Protein AF-A0A2D6MRP6-F1 (afdb_monomer_lite)

Radius of gyration: 18.74 Å; chains: 1; bounding box: 34×28×48 Å

Foldseek 3Di:
DQCQLLVNDPQPALQSVCVVVPPDDCVVQVDPVNRVVSVVLSVVNVPDPDSVPRDGDDDDDPVCVVVVLVVVLVVCVPVPVPVSVVSVDDD

Sequence (91 aa):
MNRWVRGQSNDPNATVALDDFRRFPSWMWRNQDVVVFLQWLRAFNDAQHFDEAKVGFYGLDLYSLRASMLAVVSYLDRADPPACRKCAGPD

Secondary structure (DSSP, 8-state):
-HHHHTT----SSHHHHHHT--SS-HHHHSSHHHHHHHHHHHHHHHT-SSGGGSPP-----STTHHHHHHHHHHHHHHH-HHHHHHHS---

pLDDT: mean 84.97, std 11.65, range [47.03, 97.69]

Structure (mmCIF, N/CA/C/O backbone):
data_AF-A0A2D6MRP6-F1
#
_entry.id   AF-A0A2D6MRP6-F1
#
loop_
_atom_site.group_PDB
_atom_site.id
_atom_site.type_symbol
_atom_site.label_atom_id
_atom_site.label_alt_id
_atom_site.label_comp_id
_atom_site.label_asym_id
_atom_site.label_entity_id
_atom_site.label_seq_id
_atom_site.pdbx_PDB_ins_code
_atom_site.Cartn_x
_atom_site.Cartn_y
_atom_site.Cartn_z
_atom_site.occupancy
_atom_site.B_iso_or_equiv
_atom_site.auth_seq_id
_atom_site.auth_comp_id
_atom_site.auth_asym_id
_atom_site.auth_atom_id
_atom_site.pdbx_PDB_model_num
ATOM 1 N N . MET A 1 1 ? -4.545 -3.069 -0.652 1.00 87.69 1 MET A N 1
ATOM 2 C CA . MET A 1 1 ? -3.681 -2.368 0.343 1.00 87.69 1 MET A CA 1
ATOM 3 C C . MET A 1 1 ? -3.904 -0.857 0.470 1.00 87.69 1 MET A C 1
ATOM 5 O O . MET A 1 1 ? -4.586 -0.483 1.409 1.00 87.69 1 MET A O 1
ATOM 9 N N . ASN A 1 2 ? -3.383 0.022 -0.412 1.00 90.81 2 ASN A N 1
ATOM 10 C CA . ASN A 1 2 ? -3.469 1.491 -0.216 1.00 90.81 2 ASN A CA 1
ATOM 11 C C . ASN A 1 2 ? -4.910 1.991 -0.004 1.00 90.81 2 ASN A C 1
ATOM 13 O O . ASN A 1 2 ? -5.209 2.729 0.927 1.00 90.81 2 ASN A O 1
ATOM 17 N N . ARG A 1 3 ? -5.835 1.521 -0.847 1.00 91.69 3 ARG A N 1
ATOM 18 C CA . ARG A 1 3 ? -7.264 1.821 -0.699 1.00 91.69 3 ARG A CA 1
ATOM 19 C C . ARG A 1 3 ? -7.827 1.312 0.623 1.00 91.69 3 ARG A C 1
ATOM 21 O O . ARG A 1 3 ? -8.603 2.014 1.253 1.00 91.69 3 ARG A O 1
ATOM 28 N N . TRP A 1 4 ? -7.420 0.119 1.052 1.00 94.12 4 TRP A N 1
ATOM 29 C CA . TRP A 1 4 ? -7.874 -0.469 2.309 1.00 94.12 4 TRP A CA 1
ATOM 30 C C . TRP A 1 4 ? -7.409 0.350 3.516 1.00 94.12 4 TRP A C 1
ATOM 32 O O . TRP A 1 4 ? -8.249 0.761 4.307 1.00 94.12 4 TRP A O 1
ATOM 42 N N . VAL A 1 5 ? -6.122 0.712 3.609 1.00 95.00 5 VAL A N 1
ATOM 43 C CA . VAL A 1 5 ? -5.623 1.541 4.727 1.00 95.00 5 VAL A CA 1
ATOM 44 C C . VAL A 1 5 ? -6.269 2.930 4.777 1.00 95.00 5 VAL A C 1
ATOM 46 O O . VAL A 1 5 ? -6.335 3.522 5.850 1.00 95.00 5 VAL A O 1
ATOM 49 N N . ARG A 1 6 ? -6.801 3.438 3.655 1.00 95.00 6 ARG A N 1
ATOM 50 C CA . ARG A 1 6 ? -7.551 4.707 3.585 1.00 95.00 6 ARG A CA 1
ATOM 51 C C . ARG A 1 6 ? -9.071 4.564 3.753 1.00 95.00 6 ARG A C 1
ATOM 53 O O . ARG A 1 6 ? -9.758 5.582 3.809 1.00 95.00 6 ARG A O 1
ATOM 60 N N . GLY A 1 7 ? -9.597 3.340 3.836 1.00 92.44 7 GLY A N 1
ATOM 61 C CA . GLY A 1 7 ? -11.030 3.072 4.054 1.00 92.44 7 GLY A CA 1
ATOM 62 C C . GLY A 1 7 ? -11.873 3.111 2.795 1.00 92.44 7 GLY A C 1
ATOM 63 O O . GLY A 1 7 ? -13.075 3.326 2.842 1.00 92.44 7 GLY A O 1
ATOM 64 N N . GLN A 1 8 ? -11.220 2.919 1.657 1.00 92.44 8 GLN A N 1
ATOM 65 C CA . GLN A 1 8 ? -11.784 3.018 0.316 1.00 92.44 8 GLN A CA 1
ATOM 66 C C . GLN A 1 8 ? -11.848 1.640 -0.366 1.00 92.44 8 GLN A C 1
ATOM 68 O O . GLN A 1 8 ? -11.890 1.551 -1.599 1.00 92.44 8 GLN A O 1
ATOM 73 N N . SER A 1 9 ? -11.768 0.559 0.415 1.00 91.69 9 SER A N 1
ATOM 74 C CA . SER A 1 9 ? -11.883 -0.829 -0.038 1.00 91.69 9 SER A CA 1
ATOM 75 C C . SER A 1 9 ? -12.917 -1.572 0.802 1.00 91.69 9 SER A C 1
ATOM 77 O O . SER A 1 9 ? -13.067 -1.272 1.983 1.00 91.69 9 SER A O 1
ATOM 79 N N . ASN A 1 10 ? -13.565 -2.569 0.201 1.00 91.75 10 ASN A N 1
ATOM 80 C CA . ASN A 1 10 ? -14.493 -3.473 0.882 1.00 91.75 10 ASN A CA 1
ATOM 81 C C . ASN A 1 10 ? -13.791 -4.726 1.437 1.00 91.75 10 ASN A C 1
ATOM 83 O O . ASN A 1 10 ? -14.465 -5.637 1.914 1.00 91.75 10 ASN A O 1
ATOM 87 N N . ASP A 1 11 ? -12.455 -4.800 1.361 1.00 92.50 11 ASP A N 1
ATOM 88 C CA . ASP A 1 11 ? -11.716 -5.937 1.913 1.00 92.50 11 ASP A CA 1
ATOM 89 C C . ASP A 1 11 ? -11.942 -6.013 3.435 1.00 92.50 11 ASP A C 1
ATOM 91 O O . ASP A 1 11 ? -11.741 -5.019 4.143 1.00 92.50 11 ASP A O 1
ATOM 95 N N . PRO A 1 12 ? -12.318 -7.183 3.976 1.00 91.94 12 PRO A N 1
ATOM 96 C CA . PRO A 1 12 ? -12.727 -7.305 5.373 1.00 91.94 12 PRO A CA 1
ATOM 97 C C . PRO A 1 12 ? -11.563 -7.168 6.363 1.00 91.94 12 PRO A C 1
ATOM 99 O O . PRO A 1 12 ? -11.790 -6.899 7.539 1.00 91.94 12 PRO A O 1
ATOM 102 N N . ASN A 1 13 ? -10.315 -7.381 5.931 1.00 91.00 13 ASN A N 1
ATOM 103 C CA . ASN A 1 13 ? -9.132 -7.278 6.785 1.00 91.00 13 ASN A CA 1
ATOM 104 C C . ASN A 1 13 ? -7.841 -7.078 5.969 1.00 91.00 13 ASN A C 1
ATOM 106 O O . ASN A 1 13 ? -7.824 -7.235 4.747 1.00 91.00 13 ASN A O 1
ATOM 110 N N . ALA A 1 14 ? -6.748 -6.764 6.675 1.00 89.75 14 ALA A N 1
ATOM 111 C CA . ALA A 1 14 ? -5.430 -6.527 6.085 1.00 89.75 14 ALA A CA 1
ATOM 112 C C . ALA A 1 14 ? -4.901 -7.729 5.285 1.00 89.75 14 ALA A C 1
ATOM 114 O O . ALA A 1 14 ? -4.271 -7.529 4.250 1.00 89.75 14 ALA A O 1
ATOM 115 N N . THR A 1 15 ? -5.168 -8.960 5.732 1.00 89.19 15 THR A N 1
ATOM 116 C CA . THR A 1 15 ? -4.726 -10.185 5.050 1.00 89.19 15 THR A CA 1
ATOM 117 C C . THR A 1 15 ? -5.381 -10.319 3.678 1.00 89.19 15 THR A C 1
ATOM 119 O O . THR A 1 15 ? -4.678 -10.509 2.691 1.00 89.19 15 THR A O 1
ATOM 122 N N . VAL A 1 16 ? -6.701 -10.124 3.581 1.00 88.69 16 VAL A N 1
ATOM 123 C CA . VAL A 1 16 ? -7.411 -10.130 2.289 1.00 88.69 16 VAL A CA 1
ATOM 124 C C . VAL A 1 16 ? -6.946 -8.966 1.415 1.00 88.69 16 VAL A C 1
ATOM 126 O O . VAL A 1 16 ? -6.649 -9.155 0.240 1.00 88.69 16 VAL A O 1
ATOM 129 N N . ALA A 1 17 ? -6.758 -7.778 1.995 1.00 87.94 17 ALA A N 1
ATOM 130 C CA . ALA A 1 17 ? -6.241 -6.620 1.265 1.00 87.94 17 ALA A CA 1
ATOM 131 C C . ALA A 1 17 ? -4.804 -6.807 0.724 1.00 87.94 17 ALA A C 1
ATOM 133 O O . ALA A 1 17 ? -4.383 -6.028 -0.144 1.00 87.94 17 ALA A O 1
ATOM 134 N N . LEU A 1 18 ? -4.051 -7.775 1.265 1.00 85.69 18 LEU A N 1
ATOM 135 C CA . LEU A 1 18 ? -2.706 -8.197 0.857 1.00 85.69 18 LEU A CA 1
ATOM 136 C C . LEU A 1 18 ? -2.719 -9.331 -0.185 1.00 85.69 18 LEU A C 1
ATOM 138 O O . LEU A 1 18 ? -1.724 -9.507 -0.888 1.00 85.69 18 LEU A O 1
ATOM 142 N N . ASP A 1 19 ? -3.811 -10.087 -0.320 1.00 83.38 19 ASP A N 1
ATOM 143 C CA . ASP A 1 19 ? -3.894 -11.250 -1.220 1.00 83.38 19 ASP A CA 1
ATOM 144 C C . ASP A 1 19 ? -3.871 -10.885 -2.708 1.00 83.38 19 ASP A C 1
ATOM 146 O O . ASP A 1 19 ? -3.432 -11.688 -3.543 1.00 83.38 19 ASP A O 1
ATOM 150 N N . ASP A 1 20 ? -4.272 -9.658 -3.037 1.00 74.25 20 ASP A N 1
ATOM 151 C CA . ASP A 1 20 ? -4.138 -9.087 -4.380 1.00 74.25 20 ASP A CA 1
ATOM 152 C C . ASP A 1 20 ? -2.673 -8.794 -4.743 1.00 74.25 20 ASP A C 1
ATOM 154 O O . ASP A 1 20 ? -2.320 -8.630 -5.914 1.00 74.25 20 ASP A O 1
ATOM 158 N N . PHE A 1 21 ? -1.772 -8.775 -3.757 1.00 73.69 21 PHE A N 1
ATOM 159 C CA . PHE A 1 21 ? -0.355 -8.502 -3.956 1.00 73.69 21 PHE A CA 1
ATOM 160 C C . PHE A 1 21 ? 0.441 -9.777 -4.242 1.00 73.69 21 PHE A C 1
ATOM 162 O O . PHE A 1 21 ? 1.237 -10.257 -3.437 1.00 73.69 21 PHE A O 1
ATOM 169 N N . ARG A 1 22 ? 0.213 -10.347 -5.429 1.00 70.62 22 ARG A N 1
ATOM 170 C CA . ARG A 1 22 ? 0.812 -11.630 -5.852 1.00 70.62 22 ARG A CA 1
ATOM 171 C C . ARG A 1 22 ? 2.119 -11.504 -6.622 1.00 70.62 22 ARG A C 1
ATOM 173 O O . ARG A 1 22 ? 2.799 -12.498 -6.843 1.00 70.62 22 ARG A O 1
ATOM 180 N N . ARG A 1 23 ? 2.461 -10.292 -7.063 1.00 70.94 23 ARG A N 1
ATOM 181 C CA . ARG A 1 23 ? 3.629 -10.047 -7.922 1.00 70.94 23 ARG A CA 1
ATOM 182 C C . ARG A 1 23 ? 4.960 -10.148 -7.173 1.00 70.94 23 ARG A C 1
ATOM 184 O O . ARG A 1 23 ? 6.005 -10.243 -7.806 1.00 70.94 23 ARG A O 1
ATOM 191 N N . PHE A 1 24 ? 4.905 -10.139 -5.845 1.00 68.38 24 PHE A N 1
ATOM 192 C CA . PHE A 1 24 ? 6.063 -10.184 -4.971 1.00 68.38 24 PHE A CA 1
ATOM 193 C C . PHE A 1 24 ? 6.105 -11.476 -4.172 1.00 68.38 24 PHE A C 1
ATOM 195 O O . PHE A 1 24 ? 5.051 -12.036 -3.855 1.00 68.38 24 PHE A O 1
ATOM 202 N N . PRO A 1 25 ? 7.307 -11.921 -3.780 1.00 70.06 25 PRO A N 1
ATOM 203 C CA . PRO A 1 25 ? 7.431 -13.021 -2.847 1.00 70.06 25 PRO A CA 1
ATOM 204 C C . PRO A 1 25 ? 6.664 -12.737 -1.553 1.00 70.06 25 PRO A C 1
ATOM 206 O O . PRO A 1 25 ? 6.769 -11.652 -0.973 1.00 70.06 25 PRO A O 1
ATOM 209 N N . SER A 1 26 ? 5.919 -13.735 -1.080 1.00 73.44 26 SER A N 1
ATOM 210 C CA . SER A 1 26 ? 5.127 -13.628 0.148 1.00 73.44 26 SER A CA 1
ATOM 211 C C . SER A 1 26 ? 5.982 -13.278 1.364 1.00 73.44 26 SER A C 1
ATOM 213 O O . SER A 1 26 ? 5.540 -12.492 2.195 1.00 73.44 26 SER A O 1
ATOM 215 N N . TRP A 1 27 ? 7.222 -13.773 1.434 1.00 76.50 27 TRP A N 1
ATOM 216 C CA . TRP A 1 27 ? 8.144 -13.483 2.537 1.00 76.50 27 TRP A CA 1
ATOM 217 C C . TRP A 1 27 ? 8.413 -11.982 2.722 1.00 76.50 27 TRP A C 1
ATOM 219 O O . TRP A 1 27 ? 8.618 -11.531 3.846 1.00 76.50 27 TRP A O 1
ATOM 229 N N . MET A 1 28 ? 8.369 -11.199 1.640 1.00 76.19 28 MET A N 1
ATOM 230 C CA . MET A 1 28 ? 8.729 -9.781 1.670 1.00 76.19 28 MET A CA 1
ATOM 231 C C . MET A 1 28 ? 7.573 -8.885 2.128 1.00 76.19 28 MET A C 1
ATOM 233 O O . MET A 1 28 ? 7.802 -7.921 2.848 1.00 76.19 28 MET A O 1
ATOM 237 N N . TRP A 1 29 ? 6.336 -9.205 1.736 1.00 79.94 29 TRP A N 1
ATOM 238 C CA . TRP A 1 29 ? 5.183 -8.317 1.966 1.00 79.94 29 TRP A CA 1
ATOM 239 C C . TRP A 1 29 ? 3.969 -8.987 2.606 1.00 79.94 29 TRP A C 1
ATOM 241 O O . TRP A 1 29 ? 3.168 -8.312 3.240 1.00 79.94 29 TRP A O 1
ATOM 251 N N . ARG A 1 30 ? 3.800 -10.302 2.456 1.00 86.06 30 ARG A N 1
ATOM 252 C CA . ARG A 1 30 ? 2.666 -11.062 3.008 1.00 86.06 30 ARG A CA 1
ATOM 253 C C . ARG A 1 30 ? 3.102 -11.823 4.259 1.00 86.06 30 ARG A C 1
ATOM 255 O O . ARG A 1 30 ? 2.891 -13.028 4.370 1.00 86.06 30 ARG A O 1
ATOM 262 N N . ASN A 1 31 ? 3.746 -11.108 5.174 1.00 88.62 31 ASN A N 1
ATOM 263 C CA . ASN A 1 31 ? 4.167 -11.617 6.475 1.00 88.62 31 ASN A CA 1
ATOM 264 C C . ASN A 1 31 ? 3.348 -10.968 7.604 1.00 88.62 31 ASN A C 1
ATOM 266 O O . ASN A 1 31 ? 2.617 -9.997 7.389 1.00 88.62 31 ASN A O 1
ATOM 270 N N . GLN A 1 32 ? 3.461 -11.532 8.807 1.00 91.06 32 GLN A N 1
ATOM 271 C CA . GLN A 1 32 ? 2.686 -11.093 9.965 1.00 91.06 32 GLN A CA 1
ATOM 272 C C . GLN A 1 32 ? 2.993 -9.642 10.358 1.00 91.06 32 GLN A C 1
ATOM 274 O O . GLN A 1 32 ? 2.073 -8.907 10.713 1.00 91.06 32 GLN A O 1
ATOM 279 N N . ASP A 1 33 ? 4.248 -9.208 10.242 1.00 92.88 33 ASP A N 1
ATOM 280 C CA . ASP A 1 33 ? 4.655 -7.851 10.613 1.00 92.88 33 ASP A CA 1
ATOM 281 C C . ASP A 1 33 ? 3.982 -6.806 9.719 1.00 92.88 33 ASP A C 1
ATOM 283 O O . ASP A 1 33 ? 3.444 -5.814 10.211 1.00 92.88 33 ASP A O 1
ATOM 287 N N . VAL A 1 34 ? 3.918 -7.058 8.406 1.00 91.81 34 VAL A N 1
ATOM 288 C CA . VAL A 1 34 ? 3.211 -6.178 7.465 1.00 91.81 34 VAL A CA 1
ATOM 289 C C . VAL A 1 34 ? 1.706 -6.183 7.731 1.00 91.81 34 VAL A C 1
ATOM 291 O O . VAL A 1 34 ? 1.083 -5.125 7.685 1.00 91.81 34 VAL A O 1
ATOM 294 N N . VAL A 1 35 ? 1.105 -7.331 8.063 1.00 93.38 35 VAL A N 1
ATOM 295 C CA . VAL A 1 35 ? -0.320 -7.397 8.444 1.00 93.38 35 VAL A CA 1
ATOM 296 C C . VAL A 1 35 ? -0.600 -6.510 9.660 1.00 93.38 35 VAL A C 1
ATOM 298 O O . VAL A 1 35 ? -1.518 -5.688 9.616 1.00 93.38 35 VAL A O 1
ATOM 301 N N . VAL A 1 36 ? 0.201 -6.643 10.721 1.00 95.75 36 VAL A N 1
ATOM 302 C CA . VAL A 1 36 ? 0.062 -5.853 11.955 1.00 95.75 36 VAL A CA 1
ATOM 303 C C . VAL A 1 36 ? 0.273 -4.367 11.673 1.00 95.75 36 VAL A C 1
ATOM 305 O O . VAL A 1 36 ? -0.518 -3.532 12.114 1.00 95.75 36 VAL A O 1
ATOM 308 N N . PHE A 1 37 ? 1.285 -4.028 10.877 1.00 95.44 37 PHE A N 1
ATOM 309 C CA . PHE A 1 37 ? 1.544 -2.652 10.471 1.00 95.44 37 PHE A CA 1
ATOM 310 C C . PHE A 1 37 ? 0.364 -2.039 9.703 1.00 95.44 37 PHE A C 1
ATOM 312 O O . PHE A 1 37 ? -0.065 -0.929 10.016 1.00 95.44 37 PHE A O 1
ATOM 319 N N . LEU A 1 38 ? -0.207 -2.757 8.730 1.00 94.88 38 LEU A N 1
ATOM 320 C CA . LEU A 1 38 ? -1.353 -2.270 7.960 1.00 94.88 38 LEU A CA 1
ATOM 321 C C . LEU A 1 38 ? -2.597 -2.089 8.841 1.00 94.88 38 LEU A C 1
ATOM 323 O O . LEU A 1 38 ? -3.332 -1.122 8.646 1.00 94.88 38 LEU A O 1
ATOM 327 N N . GLN A 1 39 ? -2.831 -2.974 9.815 1.00 96.06 39 GLN A N 1
ATOM 328 C CA . GLN A 1 39 ? -3.923 -2.826 10.786 1.00 96.06 39 GLN A CA 1
ATOM 329 C C . GLN A 1 39 ? -3.755 -1.569 11.644 1.00 96.06 39 GLN A C 1
ATOM 331 O O . GLN A 1 39 ? -4.702 -0.796 11.793 1.00 96.06 39 GLN A O 1
ATOM 336 N N . TRP A 1 40 ? -2.549 -1.332 12.161 1.00 97.69 40 TRP A N 1
ATOM 337 C CA . TRP A 1 40 ? -2.243 -0.108 12.895 1.00 97.69 40 TRP A CA 1
ATOM 338 C C . TRP A 1 40 ? -2.434 1.137 12.019 1.00 97.69 40 TRP A C 1
ATOM 340 O O . TRP A 1 40 ? -3.098 2.086 12.431 1.00 97.69 40 TRP A O 1
ATOM 350 N N . LEU A 1 41 ? -1.926 1.113 10.784 1.00 97.44 41 LEU A N 1
ATOM 351 C CA . LEU A 1 41 ? -2.030 2.234 9.849 1.00 97.44 41 LEU A CA 1
ATOM 352 C C . LEU A 1 41 ? -3.486 2.539 9.478 1.00 97.44 41 LEU A C 1
ATOM 354 O O . LEU A 1 41 ? -3.866 3.703 9.354 1.00 97.44 41 LEU A O 1
ATOM 358 N N . ARG A 1 42 ? -4.318 1.501 9.335 1.00 97.00 42 ARG A N 1
ATOM 359 C CA . ARG A 1 42 ? -5.763 1.637 9.128 1.00 97.00 42 ARG A CA 1
ATOM 360 C C . ARG A 1 42 ? -6.412 2.393 10.287 1.00 97.00 42 ARG A C 1
ATOM 362 O O . ARG A 1 42 ? -7.093 3.383 10.039 1.00 97.00 42 ARG A O 1
ATOM 369 N N . ALA A 1 43 ? -6.153 1.968 11.524 1.00 97.19 43 ALA A N 1
ATOM 370 C CA . ALA A 1 43 ? -6.687 2.622 12.718 1.00 97.19 43 ALA A CA 1
ATOM 371 C C . ALA A 1 43 ? -6.185 4.070 12.859 1.00 97.19 43 ALA A C 1
ATOM 373 O O . ALA A 1 43 ? -6.962 4.970 13.168 1.00 97.19 43 ALA A O 1
ATOM 374 N N . PHE A 1 44 ? -4.903 4.311 12.568 1.00 97.69 44 PHE A N 1
ATOM 375 C CA . PHE A 1 44 ? -4.321 5.652 12.554 1.00 97.69 44 PHE A CA 1
ATOM 376 C C . PHE A 1 44 ? -5.012 6.576 11.539 1.00 97.69 44 PHE A C 1
ATOM 378 O O . PHE A 1 44 ? -5.317 7.725 11.857 1.00 97.69 44 PHE A O 1
ATOM 385 N N . ASN A 1 45 ? -5.281 6.077 10.329 1.00 97.44 45 ASN A N 1
ATOM 386 C CA . ASN A 1 45 ? -5.967 6.828 9.278 1.00 97.44 45 ASN A CA 1
ATOM 387 C C . ASN A 1 45 ? -7.446 7.078 9.588 1.00 97.44 45 ASN A C 1
ATOM 389 O O . ASN A 1 45 ? -7.970 8.123 9.212 1.00 97.44 45 ASN A O 1
ATOM 393 N N . ASP A 1 46 ? -8.119 6.145 10.259 1.00 95.94 46 ASP A N 1
ATOM 394 C CA . ASP A 1 46 ? -9.516 6.314 10.675 1.00 95.94 46 ASP A CA 1
ATOM 395 C C . ASP A 1 46 ? -9.678 7.360 11.788 1.00 95.94 46 ASP A C 1
ATOM 397 O O . ASP A 1 46 ? -10.744 7.955 11.914 1.00 95.94 46 ASP A O 1
ATOM 401 N N . ALA A 1 47 ? -8.617 7.639 12.552 1.00 96.75 47 ALA A N 1
ATOM 402 C CA . ALA A 1 47 ? -8.588 8.730 13.525 1.00 96.75 47 ALA A CA 1
ATOM 403 C C . ALA A 1 47 ? -8.366 10.121 12.892 1.00 96.75 47 ALA A C 1
ATOM 405 O O . ALA A 1 47 ? -8.475 11.129 13.589 1.00 96.75 47 ALA A O 1
ATOM 406 N N . GLN A 1 48 ? -8.045 10.204 11.594 1.00 96.06 48 GLN A N 1
ATOM 407 C CA . GLN A 1 48 ? -7.852 11.485 10.911 1.00 96.06 48 GLN A CA 1
ATOM 408 C C . GLN A 1 48 ? -9.195 12.093 10.496 1.00 96.06 48 GLN A C 1
ATOM 410 O O . GLN A 1 48 ? -10.038 11.424 9.901 1.00 96.06 48 GLN A O 1
ATOM 415 N N . HIS A 1 49 ? -9.370 13.391 10.753 1.00 90.50 49 HIS A N 1
ATOM 416 C CA . HIS A 1 49 ? -10.604 14.111 10.417 1.00 90.50 49 HIS A CA 1
ATOM 417 C C . HIS A 1 49 ? -10.767 14.402 8.920 1.00 90.50 49 HIS A C 1
ATOM 419 O O . HIS A 1 49 ? -11.892 14.550 8.448 1.00 90.50 49 HIS A O 1
ATOM 425 N N . PHE A 1 50 ? -9.658 14.492 8.183 1.00 92.25 50 PHE A N 1
ATOM 426 C CA . PHE A 1 50 ? -9.633 14.864 6.769 1.00 92.25 50 PHE A CA 1
ATOM 427 C C . PHE A 1 50 ? -8.975 13.767 5.933 1.00 92.25 50 PHE A C 1
ATOM 429 O O . PHE A 1 50 ? -7.995 13.148 6.357 1.00 92.25 50 PHE A O 1
ATOM 436 N N . ASP A 1 51 ? -9.487 13.541 4.726 1.00 89.38 51 ASP A N 1
ATOM 437 C CA . ASP A 1 51 ? -8.994 12.485 3.836 1.00 89.38 51 ASP A CA 1
ATOM 438 C C . ASP A 1 51 ? -7.583 12.766 3.295 1.00 89.38 51 ASP A C 1
ATOM 440 O O . ASP A 1 51 ? -6.847 11.827 2.966 1.00 89.38 51 ASP A O 1
ATOM 444 N N . GLU A 1 52 ? -7.192 14.038 3.222 1.00 92.31 52 GLU A N 1
ATOM 445 C CA . GLU A 1 52 ? -5.864 14.511 2.827 1.00 92.31 52 GLU A CA 1
ATOM 446 C C . GLU A 1 52 ? -4.806 14.236 3.901 1.00 92.31 52 GLU A C 1
ATOM 448 O O . GLU A 1 52 ? -3.629 14.092 3.580 1.00 92.31 52 GL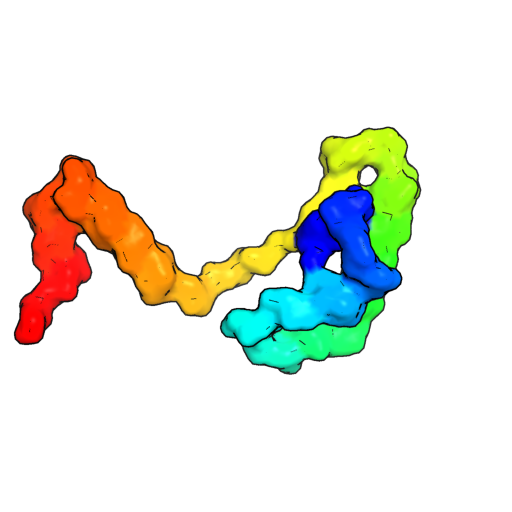U A O 1
ATOM 453 N N . ALA A 1 53 ? -5.220 14.123 5.166 1.00 92.25 53 ALA A N 1
ATOM 454 C CA . ALA A 1 53 ? -4.336 13.786 6.279 1.00 92.25 53 ALA A CA 1
ATOM 455 C C . ALA A 1 53 ? -4.062 12.274 6.383 1.00 92.25 53 ALA A C 1
ATOM 457 O O . ALA A 1 53 ? -3.157 11.855 7.106 1.00 92.25 53 ALA A O 1
ATOM 458 N N . LYS A 1 54 ? -4.821 11.438 5.659 1.00 96.62 54 LYS A N 1
ATOM 459 C CA . LYS A 1 54 ? -4.634 9.983 5.666 1.00 96.62 54 LYS A CA 1
ATOM 460 C C . LYS A 1 54 ? -3.360 9.591 4.925 1.00 96.62 54 LYS A C 1
ATOM 462 O O . LYS A 1 54 ? -3.164 9.914 3.753 1.00 96.62 54 LYS A O 1
ATOM 467 N N . VAL A 1 55 ? -2.540 8.793 5.592 1.00 96.69 55 VAL A N 1
ATOM 468 C CA . VAL A 1 55 ? -1.281 8.271 5.072 1.00 96.69 55 VAL A CA 1
ATOM 469 C C . VAL A 1 55 ? -1.554 7.165 4.055 1.00 96.69 55 VAL A C 1
ATOM 471 O O . VAL A 1 55 ? -2.306 6.220 4.310 1.00 96.69 55 VAL A O 1
ATOM 474 N N . GLY A 1 56 ? -0.927 7.279 2.886 1.00 93.69 56 GLY A N 1
ATOM 475 C CA . GLY A 1 56 ? -0.946 6.234 1.869 1.00 93.69 56 GLY A CA 1
ATOM 476 C C . GLY A 1 56 ? 0.160 5.199 2.074 1.00 93.69 56 GLY A C 1
ATOM 477 O O . GLY A 1 56 ? 1.212 5.495 2.634 1.00 93.69 56 GLY A O 1
ATOM 478 N N . PHE A 1 57 ? -0.071 3.987 1.576 1.00 90.75 57 PHE A N 1
ATOM 479 C CA . PHE A 1 57 ? 0.908 2.902 1.580 1.00 90.75 57 PHE A CA 1
ATOM 480 C C . PHE A 1 57 ? 1.244 2.504 0.144 1.00 90.75 57 PHE A C 1
ATOM 482 O O . PHE A 1 57 ? 0.399 1.959 -0.572 1.00 90.75 57 PHE A O 1
ATOM 489 N N . TYR A 1 58 ? 2.480 2.776 -0.271 1.00 84.44 58 TYR A N 1
ATOM 490 C CA . TYR A 1 58 ? 2.943 2.576 -1.641 1.00 84.44 58 TYR A CA 1
ATOM 491 C C . TYR A 1 58 ? 4.223 1.746 -1.639 1.00 84.44 58 TYR A C 1
ATOM 493 O O . TYR A 1 58 ? 5.210 2.116 -1.009 1.00 84.44 58 TYR A O 1
ATOM 501 N N . GLY A 1 59 ? 4.209 0.627 -2.362 1.00 76.19 59 GLY A N 1
ATOM 502 C CA . GLY A 1 59 ? 5.428 -0.110 -2.668 1.00 76.19 59 GLY A CA 1
ATOM 503 C C . GLY A 1 59 ? 6.153 0.574 -3.823 1.00 76.19 59 GLY A C 1
ATOM 504 O O . GLY A 1 59 ? 5.606 0.655 -4.922 1.00 76.19 59 GLY A O 1
ATOM 505 N N . LEU A 1 6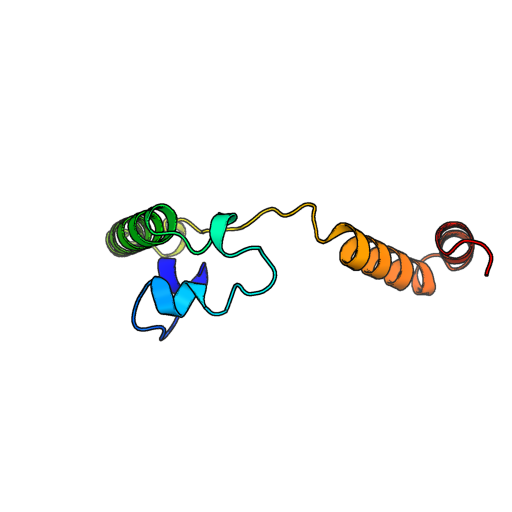0 ? 7.365 1.066 -3.579 1.00 70.19 60 LEU A N 1
ATOM 506 C CA . LEU A 1 60 ? 8.299 1.434 -4.639 1.00 70.19 60 LEU A CA 1
ATOM 507 C C . LEU A 1 60 ? 9.105 0.192 -4.982 1.00 70.19 60 LEU A C 1
ATOM 509 O O . LEU A 1 60 ? 9.812 -0.346 -4.133 1.00 70.19 60 LEU A O 1
ATOM 513 N N . ASP A 1 61 ? 8.957 -0.278 -6.212 1.00 67.00 61 ASP A N 1
ATOM 514 C CA . ASP A 1 61 ? 9.583 -1.509 -6.653 1.00 67.00 61 ASP A CA 1
ATOM 515 C C . ASP A 1 61 ? 10.521 -1.285 -7.840 1.00 67.00 61 ASP A C 1
ATOM 517 O O . ASP A 1 61 ? 10.171 -0.614 -8.809 1.00 67.00 61 ASP A O 1
ATOM 521 N N . LEU A 1 62 ? 11.704 -1.894 -7.765 1.00 54.41 62 LEU A N 1
ATOM 522 C CA . LEU A 1 62 ? 12.690 -1.962 -8.842 1.00 54.41 62 LEU A CA 1
ATOM 523 C C . LEU A 1 62 ? 12.521 -3.225 -9.712 1.00 54.41 62 LEU A C 1
ATOM 525 O O . LEU A 1 62 ? 13.063 -3.283 -10.815 1.00 54.41 62 LEU A O 1
ATOM 529 N N . TYR A 1 63 ? 11.730 -4.218 -9.284 1.00 55.44 63 TYR A N 1
ATOM 530 C CA . TYR A 1 63 ? 11.472 -5.452 -10.037 1.00 55.44 63 TYR A CA 1
ATOM 531 C C . TYR A 1 63 ? 10.503 -5.270 -11.218 1.00 55.44 63 TYR A C 1
ATOM 533 O O . TYR A 1 63 ? 10.346 -6.180 -12.036 1.00 55.44 63 TYR A O 1
ATOM 541 N N . SER A 1 64 ? 9.917 -4.081 -11.409 1.00 58.31 64 SER A N 1
ATOM 542 C CA . SER A 1 64 ? 9.176 -3.756 -12.631 1.00 58.31 64 SER A CA 1
ATOM 543 C C . SER A 1 64 ? 10.066 -3.325 -13.796 1.00 58.31 64 SER A C 1
ATOM 545 O O . SER A 1 64 ? 9.512 -2.971 -14.833 1.00 58.31 64 SER A O 1
ATOM 547 N N . LEU A 1 65 ? 11.403 -3.365 -13.677 1.00 66.25 65 LEU A N 1
ATOM 548 C CA . LEU A 1 65 ? 12.342 -2.848 -14.683 1.00 66.25 65 LEU A CA 1
ATOM 549 C C . LEU A 1 65 ? 11.975 -3.255 -16.118 1.00 66.25 65 LEU A C 1
ATOM 551 O O . LEU A 1 65 ? 11.936 -2.402 -16.996 1.00 66.25 65 LEU A O 1
ATOM 555 N N . ARG A 1 66 ? 11.609 -4.524 -16.353 1.00 68.31 66 A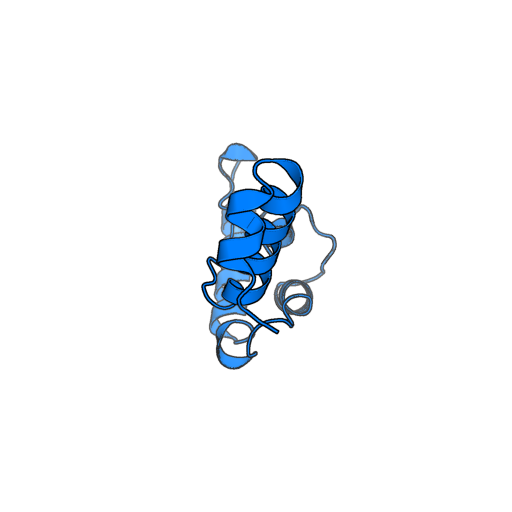RG A N 1
ATOM 556 C CA . ARG A 1 66 ? 11.169 -4.998 -17.678 1.00 68.31 66 ARG A CA 1
ATOM 557 C C . ARG A 1 66 ? 9.874 -4.327 -18.148 1.00 68.31 66 ARG A C 1
ATOM 559 O O . ARG A 1 66 ? 9.791 -3.907 -19.295 1.00 68.31 66 ARG A O 1
ATOM 566 N N . ALA A 1 67 ? 8.865 -4.222 -17.286 1.00 71.44 67 ALA A N 1
ATOM 567 C CA . ALA A 1 67 ? 7.608 -3.553 -17.627 1.00 71.44 67 ALA A CA 1
ATOM 568 C C . ALA A 1 67 ? 7.807 -2.040 -17.823 1.00 71.44 67 ALA A C 1
ATOM 570 O O . ALA A 1 67 ? 7.242 -1.463 -18.747 1.00 71.44 67 ALA A O 1
ATOM 571 N N . SER A 1 68 ? 8.653 -1.416 -17.003 1.00 77.19 68 SER A N 1
ATOM 572 C CA . SER A 1 68 ? 9.025 -0.006 -17.119 1.00 77.19 68 SER A CA 1
ATOM 573 C C . SER A 1 68 ? 9.807 0.266 -18.408 1.00 77.19 68 SER A C 1
A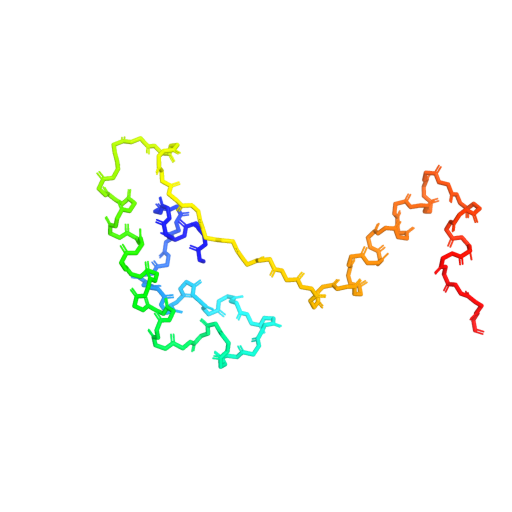TOM 575 O O . SER A 1 68 ? 9.503 1.226 -19.109 1.00 77.19 68 SER A O 1
ATOM 577 N N . MET A 1 69 ? 10.752 -0.605 -18.779 1.00 81.44 69 MET A N 1
ATOM 578 C CA . MET A 1 69 ? 11.466 -0.532 -20.060 1.00 81.44 69 MET A CA 1
ATOM 579 C C . MET A 1 69 ? 10.506 -0.661 -21.244 1.00 81.44 69 MET A C 1
ATOM 581 O O . MET A 1 69 ? 10.565 0.155 -22.157 1.00 81.44 69 MET A O 1
ATOM 585 N N . LEU A 1 70 ? 9.581 -1.628 -21.217 1.00 84.19 70 LEU A N 1
ATOM 586 C CA . LEU A 1 70 ? 8.581 -1.789 -22.279 1.00 84.19 70 LEU A CA 1
ATOM 587 C C . LEU A 1 70 ? 7.662 -0.567 -22.403 1.00 84.19 70 LEU A C 1
ATOM 589 O O . LEU A 1 70 ? 7.338 -0.161 -23.516 1.00 84.19 70 LEU A O 1
ATOM 593 N N . ALA A 1 71 ? 7.270 0.046 -21.284 1.00 85.88 71 ALA A N 1
ATOM 594 C CA . ALA A 1 71 ? 6.471 1.268 -21.299 1.00 85.88 71 ALA A CA 1
ATOM 595 C C . ALA A 1 71 ? 7.225 2.437 -21.956 1.00 85.88 71 ALA A C 1
ATOM 597 O O . ALA A 1 71 ? 6.647 3.159 -22.769 1.00 85.88 71 ALA A O 1
ATOM 598 N N . VAL A 1 72 ? 8.521 2.590 -21.661 1.00 88.06 72 VAL A N 1
ATOM 599 C CA . VAL A 1 72 ? 9.382 3.600 -22.298 1.00 88.06 72 VAL A CA 1
ATOM 600 C C . VAL A 1 72 ? 9.545 3.322 -23.793 1.00 88.06 72 VAL A C 1
ATOM 602 O O . VAL A 1 72 ? 9.354 4.229 -24.598 1.00 88.06 72 VAL A O 1
ATOM 605 N N . VAL A 1 73 ? 9.823 2.077 -24.189 1.00 88.06 73 VAL A N 1
ATOM 606 C CA . VAL A 1 73 ? 9.946 1.691 -25.607 1.00 88.06 73 VAL A CA 1
ATOM 607 C C . VAL A 1 73 ? 8.636 1.947 -26.366 1.00 88.06 73 VAL A C 1
ATOM 609 O O . VAL A 1 73 ? 8.655 2.556 -27.430 1.00 88.06 73 VAL A O 1
ATOM 612 N N . SER A 1 74 ? 7.483 1.590 -25.792 1.00 88.69 74 SER A N 1
ATOM 613 C CA . SER A 1 74 ? 6.160 1.833 -26.396 1.00 88.69 74 SER A CA 1
ATOM 614 C C . SER A 1 74 ? 5.799 3.322 -26.510 1.00 88.69 74 SER A C 1
ATOM 616 O O . SER A 1 74 ? 5.036 3.733 -27.390 1.00 88.69 74 SER A O 1
ATOM 618 N N . TYR A 1 75 ? 6.323 4.160 -25.616 1.00 90.19 75 TYR A N 1
ATOM 619 C CA . TYR A 1 75 ? 6.212 5.608 -25.755 1.00 90.19 75 TYR A CA 1
ATOM 620 C C . TYR A 1 75 ? 7.100 6.127 -26.895 1.00 90.19 75 TYR A C 1
ATOM 622 O O 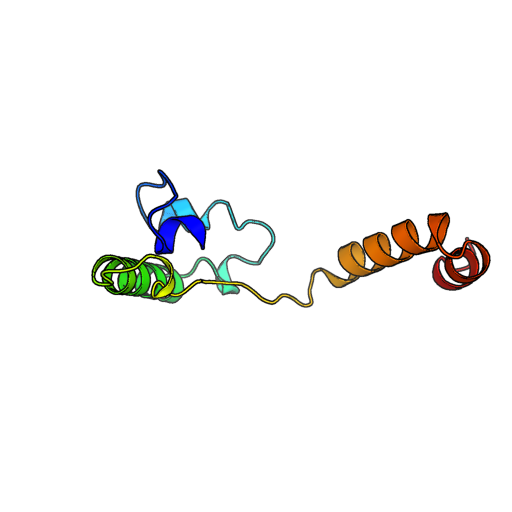. TYR A 1 75 ? 6.621 6.876 -27.750 1.00 90.19 75 TYR A O 1
ATOM 630 N N . LEU A 1 76 ? 8.364 5.692 -26.942 1.00 90.69 76 LEU A N 1
ATOM 631 C CA . LEU A 1 76 ? 9.315 6.096 -27.978 1.00 90.69 76 LEU A CA 1
ATOM 632 C C . LEU A 1 76 ? 8.862 5.678 -29.379 1.00 90.69 76 LEU A C 1
ATOM 634 O O . LEU A 1 76 ? 9.077 6.433 -30.314 1.00 90.69 76 LEU A O 1
ATOM 638 N N . ASP A 1 77 ? 8.161 4.556 -29.533 1.00 89.31 77 ASP A N 1
ATOM 639 C CA . ASP A 1 77 ? 7.593 4.139 -30.823 1.00 89.31 77 ASP A CA 1
ATOM 640 C C . ASP A 1 77 ? 6.704 5.217 -31.477 1.00 89.31 77 ASP A C 1
ATOM 642 O O . ASP A 1 77 ? 6.673 5.364 -32.695 1.00 89.31 77 ASP A O 1
ATOM 646 N N . ARG A 1 78 ? 6.028 6.035 -30.660 1.00 90.94 78 ARG A N 1
ATOM 647 C CA . ARG A 1 78 ? 5.151 7.120 -31.128 1.00 90.94 78 ARG A CA 1
ATOM 648 C C . ARG A 1 78 ? 5.827 8.486 -31.118 1.00 90.94 78 ARG A C 1
ATOM 650 O O . ARG A 1 78 ? 5.558 9.299 -31.996 1.00 90.94 78 ARG A O 1
ATOM 657 N N . ALA A 1 79 ? 6.657 8.756 -30.113 1.00 93.19 79 ALA A N 1
ATOM 658 C CA . ALA A 1 79 ? 7.259 10.071 -29.902 1.00 93.19 79 ALA A CA 1
ATOM 659 C C . ALA A 1 79 ? 8.595 10.263 -30.646 1.00 93.19 79 ALA A C 1
ATOM 661 O O . ALA A 1 79 ? 8.881 11.369 -31.095 1.00 93.19 79 ALA A O 1
ATOM 662 N N . ASP A 1 80 ? 9.405 9.204 -30.770 1.00 92.31 80 ASP A N 1
ATOM 663 C CA . ASP A 1 80 ? 10.726 9.207 -31.418 1.00 92.31 80 ASP A CA 1
ATOM 664 C C . ASP A 1 80 ? 11.084 7.791 -31.939 1.00 92.31 80 ASP A C 1
ATOM 666 O O . ASP A 1 80 ? 11.820 7.028 -31.293 1.00 92.31 80 ASP A O 1
ATOM 670 N N . PRO A 1 81 ? 10.557 7.404 -33.120 1.00 87.56 81 PRO A N 1
ATOM 671 C CA . PRO A 1 81 ? 10.790 6.079 -33.697 1.00 87.56 81 PRO A CA 1
ATOM 672 C C . PRO A 1 81 ? 12.279 5.739 -33.929 1.00 87.56 81 PRO A C 1
ATOM 674 O O . PRO A 1 81 ? 12.665 4.578 -33.750 1.00 87.56 81 PRO A O 1
ATOM 677 N N . PRO A 1 82 ? 13.156 6.691 -34.319 1.00 88.69 82 PRO A N 1
ATOM 678 C CA . PRO A 1 82 ? 14.602 6.472 -34.323 1.00 88.69 82 PRO A CA 1
ATOM 679 C C . PRO A 1 82 ? 15.192 6.077 -32.963 1.00 88.69 82 PRO A C 1
ATOM 681 O O . PRO A 1 82 ? 16.021 5.164 -32.921 1.00 88.69 82 PRO A O 1
ATOM 684 N N . ALA A 1 83 ? 14.792 6.726 -31.865 1.00 84.25 83 ALA A N 1
ATOM 685 C CA . ALA A 1 83 ? 15.239 6.350 -30.523 1.00 84.25 83 ALA A CA 1
ATOM 686 C C . ALA A 1 83 ? 14.698 4.974 -30.100 1.00 84.25 83 ALA A C 1
ATOM 688 O O . ALA A 1 83 ? 15.452 4.172 -29.549 1.00 84.25 83 ALA A O 1
ATOM 689 N N . CYS A 1 84 ? 13.442 4.659 -30.440 1.00 87.00 84 CYS A N 1
ATOM 690 C CA . CYS A 1 84 ? 12.835 3.347 -30.190 1.00 87.00 84 CYS A CA 1
ATOM 691 C C . CYS A 1 84 ? 13.682 2.198 -30.769 1.00 87.00 84 CYS A C 1
ATOM 693 O O . CYS A 1 84 ? 14.045 1.264 -30.051 1.00 87.00 84 CYS A O 1
ATOM 695 N N . ARG A 1 85 ? 14.102 2.315 -32.040 1.00 86.25 85 ARG A N 1
ATOM 696 C CA . ARG A 1 85 ? 14.947 1.307 -32.712 1.00 86.25 85 ARG A CA 1
ATOM 697 C C . ARG A 1 85 ? 16.299 1.085 -32.031 1.00 86.25 85 ARG A C 1
ATOM 699 O O . ARG A 1 85 ? 16.803 -0.030 -32.040 1.00 86.25 85 ARG A O 1
ATOM 706 N N . LYS A 1 86 ? 16.889 2.121 -31.425 1.00 83.38 86 LYS A N 1
ATOM 707 C CA . LYS A 1 86 ? 18.148 1.991 -30.668 1.00 83.38 86 LYS A CA 1
ATOM 708 C C . LYS A 1 86 ? 17.950 1.261 -29.337 1.00 83.38 86 LYS A C 1
ATOM 710 O O . LYS A 1 86 ? 18.859 0.571 -28.890 1.00 83.38 86 LYS A O 1
ATOM 715 N N . CYS A 1 87 ? 16.786 1.420 -28.707 1.00 78.44 87 CYS A N 1
ATOM 716 C CA . CYS A 1 87 ? 16.463 0.795 -27.425 1.00 78.44 87 CYS A CA 1
ATOM 717 C C . CYS A 1 87 ? 16.006 -0.670 -27.543 1.00 78.44 87 CYS A C 1
ATOM 719 O O . CYS A 1 87 ? 16.145 -1.406 -26.571 1.00 78.44 87 CYS A O 1
ATOM 721 N N . ALA A 1 88 ? 15.466 -1.093 -28.692 1.00 73.56 88 ALA A N 1
ATOM 722 C CA . ALA A 1 88 ? 14.926 -2.444 -28.887 1.00 73.56 88 ALA A CA 1
ATOM 723 C C . ALA A 1 88 ? 15.997 -3.556 -28.992 1.00 73.56 88 ALA A C 1
ATOM 725 O O . ALA A 1 88 ? 15.685 -4.709 -28.711 1.00 73.56 88 ALA A O 1
ATOM 726 N N . GLY A 1 89 ? 17.255 -3.215 -29.309 1.00 61.75 89 GLY A N 1
ATOM 727 C CA . GLY A 1 89 ? 18.322 -4.191 -29.591 1.00 61.75 89 GLY A CA 1
ATOM 728 C 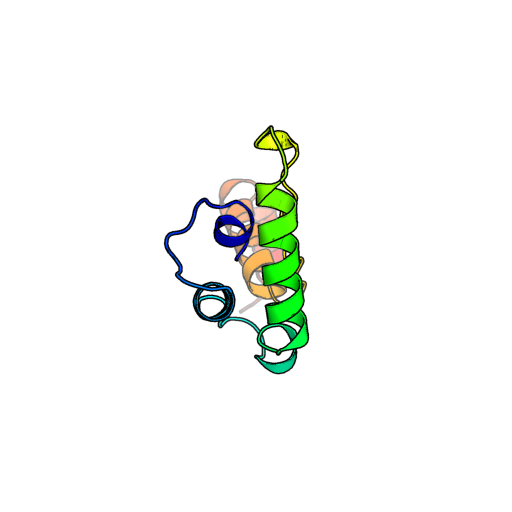C . GLY A 1 89 ? 18.147 -4.890 -30.955 1.00 61.75 89 GLY A C 1
ATOM 729 O O . GLY A 1 89 ? 17.059 -4.833 -31.522 1.00 61.75 89 GLY A O 1
ATOM 730 N N . PRO A 1 90 ? 19.208 -5.484 -31.537 1.00 52.25 90 PRO A N 1
ATOM 731 C CA . PRO A 1 90 ? 19.075 -6.321 -32.729 1.00 52.25 90 PRO A CA 1
ATOM 732 C C . PRO A 1 90 ? 18.459 -7.684 -32.365 1.00 52.25 90 PRO A C 1
ATOM 734 O O . PRO A 1 90 ? 18.764 -8.211 -31.293 1.00 52.25 90 PRO A O 1
ATOM 737 N N . ASP A 1 91 ? 17.599 -8.201 -33.251 1.00 47.03 91 ASP A N 1
ATOM 738 C CA . ASP A 1 91 ? 16.899 -9.495 -33.135 1.00 47.03 91 ASP A CA 1
ATOM 739 C C . ASP A 1 91 ? 17.833 -10.700 -32.910 1.00 47.03 91 ASP A C 1
ATOM 741 O O . ASP A 1 91 ? 18.931 -10.736 -33.521 1.00 47.03 91 ASP A O 1
#